Protein AF-A0A380DUR3-F1 (afdb_monomer_lite)

InterPro domains:
  IPR000851 Small ribosomal subunit protein uS5 [PTHR48277] (6-85)
  IPR013810 Small ribosomal subunit protein uS5, N-terminal [PF00333] (11-75)
  IPR013810 Small ribosomal subunit protein uS5, N-terminal [PS50881] (11-74)
  IPR018192 Small ribosomal subunit protein uS5, N-terminal, conserved site [PS00585] (28-60)

Foldseek 3Di:
DDDDDPPQPQKDKDWDDKDWDWDDDPVGTQIKIKTWIKIDNVQQKIFIFIAIGRDDVRRSVRGVVRRVVGIDRHDDDPDDDPPDDPPPPPPPPCVPDPDPPPPPDDDDDDDDDDD

pLDDT: mean 70.64, std 23.36, range [29.45, 95.94]

Secondary structure (DSSP, 8-state):
----SSTTSS-EEEEEEEEEEEEEETTEEEEEEEEEEEEE-SSSEEEEEEEEESSHHHHHHHHHHHHHHSEEE----TTT--SS----TT----------------S--------

Sequence (115 aa):
MARREEETKEFEERVVTINRVAKVVKGGRRFRFTALVVVGDKNGRVGFGTGKAQEVPEAIKKAVEAAKKDLVVVPRVEGTTPTHNYWPLRFRKRIYETGCTWYRSYRWWSCSCRT

Structure (mmCIF, N/CA/C/O backbone):
data_AF-A0A380DUR3-F1
#
_entry.id   AF-A0A380DUR3-F1
#
loop_
_atom_site.group_PDB
_atom_site.id
_atom_site.type_symbol
_atom_site.label_atom_id
_atom_site.label_alt_id
_atom_site.label_comp_id
_atom_site.label_asym_id
_atom_site.label_entity_id
_atom_site.label_seq_id
_atom_site.pdbx_PDB_ins_code
_atom_site.Cartn_x
_atom_site.Cartn_y
_atom_site.Cartn_z
_atom_site.occupancy
_atom_site.B_iso_or_equiv
_atom_site.auth_seq_id
_atom_site.auth_comp_id
_atom_site.auth_asym_id
_atom_site.auth_atom_id
_atom_site.pdbx_PDB_model_num
ATOM 1 N N . MET A 1 1 ? 11.759 -29.266 -0.149 1.00 41.50 1 MET A N 1
ATOM 2 C CA . MET A 1 1 ? 10.499 -28.616 -0.576 1.00 41.50 1 MET A CA 1
ATOM 3 C C . MET A 1 1 ? 10.595 -27.139 -0.223 1.00 41.50 1 MET A C 1
ATOM 5 O O . MET A 1 1 ? 10.990 -26.868 0.894 1.00 41.50 1 MET A O 1
ATOM 9 N N . ALA A 1 2 ? 10.299 -26.133 -1.032 1.00 50.06 2 ALA A N 1
ATOM 10 C CA . ALA A 1 2 ? 10.289 -25.962 -2.477 1.00 50.06 2 ALA A CA 1
ATOM 11 C C . ALA A 1 2 ? 10.550 -24.452 -2.694 1.00 50.06 2 ALA A C 1
ATOM 13 O O . ALA A 1 2 ? 9.821 -23.619 -2.168 1.00 50.06 2 ALA A 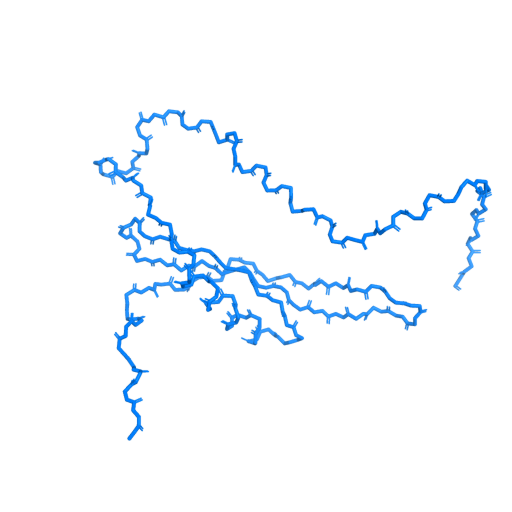O 1
ATOM 14 N N . ARG A 1 3 ? 11.649 -24.151 -3.390 1.00 58.12 3 ARG A N 1
ATOM 15 C CA . ARG A 1 3 ? 12.048 -22.907 -4.075 1.00 58.12 3 ARG A CA 1
ATOM 16 C C . ARG A 1 3 ? 11.030 -21.749 -4.071 1.00 58.12 3 ARG A C 1
ATOM 18 O O . ARG A 1 3 ? 10.046 -21.813 -4.802 1.00 58.12 3 ARG A O 1
ATOM 25 N N . ARG A 1 4 ? 11.331 -20.639 -3.379 1.00 61.31 4 ARG A N 1
ATOM 26 C CA . ARG A 1 4 ? 10.718 -19.328 -3.673 1.00 61.31 4 ARG A CA 1
ATOM 27 C C . ARG A 1 4 ? 11.560 -18.147 -3.175 1.00 61.31 4 ARG A C 1
ATOM 29 O O . ARG A 1 4 ? 11.145 -17.471 -2.247 1.00 61.31 4 ARG A O 1
ATOM 36 N N . GLU A 1 5 ? 12.720 -17.882 -3.776 1.00 56.34 5 GLU A N 1
ATOM 37 C CA . GLU A 1 5 ? 13.546 -16.737 -3.335 1.00 56.34 5 GLU A CA 1
ATOM 38 C C . GLU A 1 5 ? 14.123 -15.820 -4.430 1.00 56.34 5 GLU A C 1
ATOM 40 O O . GLU A 1 5 ? 14.819 -14.878 -4.074 1.00 56.34 5 GLU A O 1
ATOM 45 N N . GLU A 1 6 ? 13.817 -15.962 -5.730 1.00 54.97 6 GLU A N 1
ATOM 46 C CA . GLU A 1 6 ? 14.576 -15.178 -6.740 1.00 54.97 6 GLU A CA 1
ATOM 47 C C . GLU A 1 6 ? 13.825 -14.280 -7.738 1.00 54.97 6 GLU A C 1
ATOM 49 O O . GLU A 1 6 ? 14.489 -13.560 -8.471 1.00 54.97 6 GLU A O 1
ATOM 54 N N . GLU A 1 7 ? 12.494 -14.177 -7.752 1.00 55.44 7 GLU A N 1
ATOM 55 C CA . GLU A 1 7 ? 11.832 -13.325 -8.772 1.00 55.44 7 GLU A CA 1
ATOM 56 C C . GLU A 1 7 ? 11.665 -11.839 -8.379 1.00 55.44 7 GLU A C 1
ATOM 58 O O . GLU A 1 7 ? 11.162 -11.046 -9.168 1.00 55.44 7 GLU A O 1
ATOM 63 N N . THR A 1 8 ? 12.077 -11.419 -7.175 1.00 54.41 8 THR A N 1
ATOM 64 C CA . THR A 1 8 ? 11.799 -10.064 -6.639 1.00 54.41 8 THR A CA 1
ATOM 65 C C . THR A 1 8 ? 13.004 -9.119 -6.569 1.00 54.41 8 THR A C 1
ATOM 67 O O . THR A 1 8 ? 12.909 -8.096 -5.898 1.00 54.41 8 THR A O 1
ATOM 70 N N . LYS A 1 9 ? 14.147 -9.434 -7.192 1.00 57.06 9 LYS A N 1
ATOM 71 C CA . LYS A 1 9 ? 15.388 -8.649 -7.006 1.00 57.06 9 LYS A CA 1
ATOM 72 C C . LYS A 1 9 ? 15.448 -7.313 -7.765 1.00 57.06 9 LYS A C 1
ATOM 74 O O . LYS A 1 9 ? 16.301 -6.502 -7.423 1.00 57.06 9 LYS A O 1
ATOM 79 N N . GLU A 1 10 ? 14.563 -7.045 -8.726 1.00 69.25 10 GLU A N 1
ATOM 80 C CA . GLU A 1 10 ? 14.628 -5.798 -9.521 1.00 69.25 10 GLU A CA 1
ATOM 81 C C . GLU A 1 10 ? 13.590 -4.731 -9.144 1.00 69.25 10 GLU A C 1
ATOM 83 O O . GLU A 1 10 ? 13.801 -3.549 -9.422 1.00 69.25 10 GLU A O 1
ATOM 88 N N . PHE A 1 11 ? 12.526 -5.107 -8.430 1.00 77.00 11 PHE A N 1
ATOM 89 C CA . PHE A 1 11 ? 11.450 -4.176 -8.108 1.00 77.00 11 PHE A CA 1
ATOM 90 C C . PHE A 1 11 ? 11.770 -3.344 -6.860 1.00 77.00 11 PHE A C 1
ATOM 92 O O . PHE A 1 11 ? 11.779 -3.858 -5.740 1.00 77.00 11 PHE A O 1
ATOM 99 N N . GLU A 1 12 ? 11.948 -2.031 -7.024 1.00 85.31 12 GLU A N 1
ATOM 100 C CA . GLU A 1 12 ? 12.031 -1.111 -5.888 1.00 85.31 12 GLU A CA 1
ATOM 101 C C . GLU A 1 12 ? 10.641 -0.883 -5.284 1.00 85.31 12 GLU A C 1
ATOM 103 O O . GLU A 1 12 ? 9.730 -0.380 -5.945 1.00 85.31 12 GLU A O 1
ATOM 108 N N . GLU A 1 13 ? 10.486 -1.209 -4.001 1.00 88.50 13 GLU A N 1
ATOM 109 C CA . GLU A 1 13 ? 9.269 -0.952 -3.233 1.00 88.50 13 GLU A CA 1
ATOM 110 C C . GLU A 1 13 ? 9.399 0.394 -2.497 1.00 88.50 13 GLU A C 1
ATOM 112 O O . GLU A 1 13 ? 10.330 0.628 -1.723 1.00 88.50 13 GLU A O 1
ATOM 117 N N . ARG A 1 14 ? 8.459 1.314 -2.729 1.00 89.75 14 ARG A N 1
ATOM 118 C CA . ARG A 1 14 ? 8.409 2.632 -2.083 1.00 89.75 14 ARG A CA 1
ATOM 119 C C . ARG A 1 14 ? 7.071 2.835 -1.391 1.00 89.75 14 ARG A C 1
ATOM 121 O O . ARG A 1 14 ? 6.009 2.762 -2.009 1.00 89.75 14 ARG A O 1
ATOM 128 N N . VAL A 1 15 ? 7.123 3.139 -0.096 1.00 90.12 15 VAL A N 1
ATO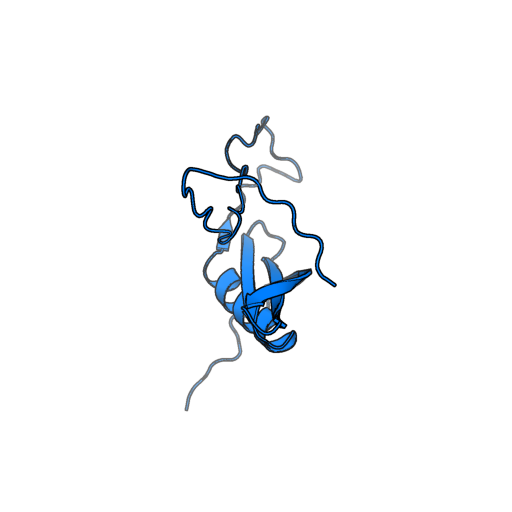M 129 C CA . VAL A 1 15 ? 5.944 3.538 0.679 1.00 90.12 15 VAL A CA 1
ATOM 130 C C . VAL A 1 15 ? 5.695 5.021 0.436 1.00 90.12 15 VAL A C 1
ATOM 132 O O . VAL A 1 15 ? 6.550 5.848 0.734 1.00 90.12 15 VAL A O 1
ATOM 135 N N . VAL A 1 16 ? 4.532 5.356 -0.117 1.00 91.44 16 VAL A N 1
ATOM 136 C CA . VAL A 1 16 ? 4.189 6.747 -0.446 1.00 91.44 16 VAL A CA 1
ATOM 137 C C . VAL A 1 16 ? 3.498 7.408 0.736 1.00 91.44 16 VAL A C 1
ATOM 139 O O . VAL A 1 16 ? 3.895 8.479 1.179 1.00 91.44 16 VAL A O 1
ATOM 142 N N . THR A 1 17 ? 2.451 6.766 1.258 1.00 89.19 17 THR A N 1
ATOM 143 C CA . THR A 1 17 ? 1.690 7.291 2.395 1.00 89.19 17 THR A CA 1
ATOM 144 C C . THR A 1 17 ? 1.201 6.179 3.305 1.00 89.19 17 THR A C 1
ATOM 146 O O . THR A 1 17 ? 0.826 5.088 2.863 1.00 89.19 17 THR A O 1
ATOM 149 N N . ILE A 1 18 ? 1.168 6.497 4.597 1.00 93.06 18 ILE A N 1
ATOM 150 C CA . ILE A 1 18 ? 0.536 5.688 5.632 1.00 93.06 18 ILE A CA 1
ATOM 151 C C . ILE A 1 18 ? -0.501 6.575 6.306 1.00 93.06 18 ILE A C 1
ATOM 153 O O . ILE A 1 18 ? -0.163 7.589 6.909 1.00 93.06 18 ILE A O 1
ATOM 157 N N . ASN A 1 19 ? -1.766 6.179 6.225 1.00 92.69 19 ASN A N 1
ATOM 158 C CA . ASN A 1 19 ? -2.857 6.891 6.880 1.00 92.69 19 ASN A CA 1
ATOM 159 C C . ASN A 1 19 ? -3.454 6.026 7.988 1.00 92.69 19 ASN A C 1
ATOM 161 O O . ASN A 1 19 ? -3.685 4.827 7.808 1.00 92.69 19 ASN A O 1
ATOM 165 N N . ARG A 1 20 ? -3.769 6.643 9.130 1.00 93.31 20 ARG A N 1
ATOM 166 C CA . ARG A 1 20 ? -4.592 6.013 10.167 1.00 93.31 20 ARG A CA 1
ATOM 167 C C . ARG A 1 20 ? -6.060 6.290 9.862 1.00 93.31 20 ARG A C 1
ATOM 169 O O . ARG A 1 20 ? -6.534 7.409 10.030 1.00 93.31 20 ARG A O 1
ATOM 176 N N . VAL A 1 21 ? -6.797 5.264 9.457 1.00 92.69 21 VAL A N 1
ATOM 177 C CA . VAL A 1 21 ? -8.240 5.351 9.199 1.00 92.69 21 VAL A CA 1
ATOM 178 C C . VAL A 1 21 ? -9.029 4.798 10.380 1.00 92.69 21 VAL A C 1
ATOM 180 O O . VAL A 1 21 ? -8.586 3.879 11.069 1.00 92.69 21 VAL A O 1
ATOM 183 N N . ALA A 1 22 ? -10.222 5.336 10.625 1.00 92.94 22 ALA A N 1
ATOM 184 C CA . ALA A 1 22 ? -11.060 4.924 11.747 1.00 92.94 22 ALA A CA 1
ATOM 185 C C . ALA A 1 22 ? -12.480 4.581 11.289 1.00 92.94 22 ALA A C 1
ATOM 187 O O . ALA A 1 22 ? -13.096 5.361 10.568 1.00 92.94 22 ALA A O 1
ATOM 188 N N . LYS A 1 23 ? -13.016 3.446 11.752 1.00 90.56 23 LYS A N 1
ATOM 189 C CA . LYS A 1 23 ? -14.450 3.135 11.668 1.00 90.56 23 LYS A CA 1
ATOM 190 C C . LYS A 1 23 ? -15.113 3.536 12.983 1.00 90.56 23 LYS A C 1
ATOM 192 O O . LYS A 1 23 ? -14.694 3.063 14.041 1.00 90.56 23 LYS A O 1
ATOM 197 N N . VAL A 1 24 ? -16.130 4.392 12.913 1.00 92.88 24 VAL A N 1
ATOM 198 C CA . VAL A 1 24 ? -16.923 4.794 14.083 1.00 92.88 24 VAL A CA 1
ATOM 199 C C . VAL A 1 24 ? -17.961 3.710 14.374 1.00 92.88 24 VAL A C 1
ATOM 201 O O . VAL A 1 24 ? -18.632 3.220 13.467 1.00 92.88 24 VAL A O 1
ATOM 204 N N . VAL A 1 25 ? -18.062 3.304 15.635 1.00 94.00 25 VAL A N 1
ATOM 205 C CA . VAL A 1 25 ? -19.095 2.405 16.162 1.00 94.00 25 VAL A CA 1
ATOM 206 C C . VAL A 1 25 ? -19.758 3.072 17.366 1.00 94.00 25 VAL A C 1
ATOM 208 O O . VAL A 1 25 ? -19.245 4.059 17.887 1.00 94.00 25 VAL A O 1
ATOM 211 N N . LYS A 1 26 ? -20.892 2.540 17.832 1.00 90.94 26 LYS A N 1
ATOM 212 C CA . LYS A 1 26 ? -21.668 3.145 18.929 1.00 90.94 26 LYS A CA 1
ATOM 213 C C . LYS A 1 26 ? -20.882 3.316 20.242 1.00 90.94 26 LYS A C 1
ATOM 215 O O . LYS A 1 26 ? -21.225 4.193 21.015 1.00 90.94 26 LYS A O 1
ATOM 220 N N . GLY A 1 27 ? -19.821 2.530 20.457 1.00 91.75 27 GLY A N 1
ATOM 221 C CA . GLY A 1 27 ? -18.962 2.584 21.651 1.00 91.75 27 GLY A CA 1
ATOM 222 C C . GLY A 1 27 ? -17.541 3.117 21.430 1.00 91.75 27 GLY A C 1
ATOM 223 O O . GLY A 1 27 ? -16.698 2.934 22.298 1.00 91.75 27 GLY A O 1
ATOM 224 N N . 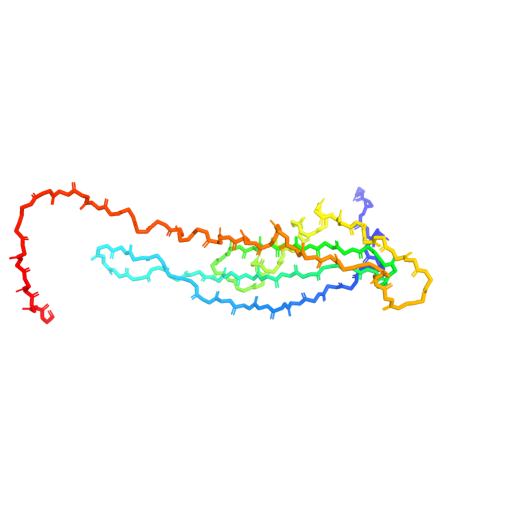GLY A 1 28 ? -17.221 3.712 20.273 1.00 90.69 28 GLY A N 1
ATOM 225 C CA . GLY A 1 28 ? -15.892 4.293 20.041 1.00 90.69 28 GLY A CA 1
ATOM 226 C C . GLY A 1 28 ? -15.398 4.217 18.599 1.00 90.69 28 GLY A C 1
ATOM 227 O O . GLY A 1 28 ? -16.159 3.999 17.654 1.00 90.69 28 GLY A O 1
ATOM 228 N N . ARG A 1 29 ? -14.088 4.406 18.409 1.00 90.69 29 ARG A N 1
ATOM 229 C CA . ARG A 1 29 ? -13.438 4.371 17.090 1.00 90.69 29 ARG A CA 1
ATOM 230 C C . ARG A 1 29 ? -12.504 3.171 17.004 1.00 90.69 29 ARG A C 1
ATOM 232 O O . ARG A 1 29 ? -11.573 3.049 17.790 1.00 90.69 29 ARG A O 1
ATOM 239 N N . ARG A 1 30 ? -12.724 2.298 16.018 1.00 91.50 30 ARG A N 1
ATOM 240 C CA . ARG A 1 30 ? -11.776 1.228 15.674 1.00 91.50 30 ARG A CA 1
ATOM 241 C C . ARG A 1 30 ? -10.785 1.749 14.643 1.00 91.50 30 ARG A C 1
ATOM 243 O O . ARG A 1 30 ? -11.186 2.070 13.521 1.00 91.50 30 ARG A O 1
ATOM 250 N N . PHE A 1 31 ? -9.513 1.819 15.016 1.00 91.88 31 PHE A N 1
ATOM 251 C CA . PHE A 1 31 ? -8.436 2.273 14.140 1.00 91.88 31 PHE A CA 1
ATOM 252 C C . PHE A 1 31 ? -7.871 1.132 13.299 1.00 91.88 31 PHE A C 1
ATOM 254 O O . PHE A 1 31 ? -7.838 -0.022 13.723 1.00 91.88 31 PHE A O 1
ATOM 261 N N . ARG A 1 32 ? -7.449 1.471 12.083 1.00 94.19 32 ARG A N 1
ATOM 262 C CA . ARG A 1 32 ? -6.688 0.622 11.167 1.00 94.19 32 ARG A CA 1
ATOM 263 C C . ARG A 1 32 ? -5.704 1.495 10.401 1.00 94.19 32 ARG A C 1
ATOM 265 O O . ARG A 1 32 ? -5.949 2.687 10.222 1.00 94.19 32 ARG A O 1
ATOM 272 N N . PHE A 1 33 ? -4.637 0.897 9.903 1.00 95.50 33 PHE A N 1
ATOM 273 C CA . PHE A 1 33 ? -3.688 1.574 9.032 1.00 95.50 33 PHE A CA 1
ATOM 274 C C . PHE A 1 33 ? -3.964 1.211 7.584 1.00 95.50 33 PHE A C 1
ATOM 276 O O . PHE A 1 33 ? -4.267 0.059 7.267 1.00 95.50 33 PHE A O 1
ATOM 283 N N . THR A 1 34 ? -3.886 2.210 6.714 1.00 94.44 34 THR A N 1
ATOM 284 C CA . THR A 1 34 ? -3.863 2.032 5.266 1.00 94.44 34 THR A CA 1
ATOM 285 C C . THR A 1 34 ? -2.501 2.448 4.749 1.00 94.44 34 THR A C 1
ATOM 287 O O . THR A 1 34 ? -2.068 3.563 5.040 1.00 94.44 34 THR A O 1
ATOM 290 N N . ALA A 1 35 ? -1.861 1.582 3.976 1.00 95.38 35 ALA A N 1
ATOM 291 C CA . ALA A 1 35 ? -0.605 1.865 3.303 1.00 95.38 35 ALA A CA 1
ATOM 292 C C . ALA A 1 35 ? -0.843 1.937 1.793 1.00 95.38 35 ALA A C 1
ATOM 294 O O . ALA A 1 35 ? -1.533 1.079 1.234 1.00 95.38 35 ALA A O 1
ATOM 295 N N . LEU A 1 36 ? -0.271 2.957 1.155 1.00 93.75 36 LEU A N 1
ATOM 296 C CA . LEU A 1 36 ? -0.136 3.039 -0.294 1.00 93.75 36 LEU A CA 1
ATOM 297 C C . LEU A 1 36 ? 1.327 2.796 -0.649 1.00 93.75 36 LEU A C 1
ATOM 299 O O . LEU A 1 36 ? 2.213 3.532 -0.202 1.00 93.75 36 LEU A O 1
ATOM 303 N N . VAL A 1 37 ? 1.558 1.753 -1.438 1.00 92.75 37 VAL A N 1
ATOM 304 C CA . VAL A 1 37 ? 2.889 1.304 -1.844 1.00 92.75 37 VAL A CA 1
ATOM 305 C C . VAL A 1 37 ? 2.959 1.294 -3.362 1.00 92.75 37 VAL A C 1
ATOM 307 O O . VAL A 1 37 ? 1.999 0.920 -4.036 1.00 92.75 37 VAL A O 1
ATOM 310 N N . VAL A 1 38 ? 4.093 1.730 -3.890 1.00 91.88 38 VAL A N 1
ATOM 311 C CA . VAL A 1 38 ? 4.421 1.690 -5.313 1.00 91.88 38 VAL A CA 1
ATOM 312 C C . VAL A 1 38 ? 5.610 0.760 -5.488 1.00 91.88 38 VAL A C 1
ATOM 314 O O . VAL A 1 38 ? 6.530 0.770 -4.676 1.00 91.88 38 VAL A O 1
ATOM 317 N N . VAL A 1 39 ? 5.569 -0.057 -6.529 1.00 90.75 39 VAL A N 1
ATOM 318 C CA . VAL A 1 39 ? 6.582 -1.056 -6.866 1.00 90.75 39 VAL A CA 1
ATOM 319 C C . VAL A 1 39 ? 7.026 -0.793 -8.301 1.00 90.75 39 VAL A C 1
ATOM 321 O O . VAL A 1 39 ? 6.171 -0.593 -9.159 1.00 90.75 39 VAL A O 1
ATOM 324 N N . GLY A 1 40 ? 8.324 -0.761 -8.602 1.00 88.81 40 GLY A N 1
ATOM 325 C CA . GLY A 1 40 ? 8.756 -0.593 -9.994 1.00 88.81 40 GLY A CA 1
ATOM 326 C C . GLY A 1 40 ? 10.256 -0.692 -10.240 1.00 88.81 40 GLY A C 1
ATOM 327 O O . GLY A 1 40 ? 11.060 -0.403 -9.361 1.00 88.81 40 GLY A O 1
ATOM 328 N N . ASP A 1 41 ? 10.611 -1.030 -11.481 1.00 83.62 41 ASP A N 1
ATOM 329 C CA . ASP A 1 41 ? 11.994 -1.305 -11.916 1.00 83.62 41 ASP A CA 1
ATOM 330 C C . ASP A 1 41 ? 12.689 -0.072 -12.515 1.00 83.62 41 ASP A C 1
ATOM 332 O O . ASP A 1 41 ? 13.710 -0.189 -13.185 1.00 83.62 41 ASP A O 1
ATOM 336 N N . LYS A 1 42 ? 12.080 1.123 -12.406 1.00 77.00 42 LYS A N 1
ATOM 337 C CA . LYS A 1 42 ? 12.480 2.385 -13.085 1.00 77.00 42 LYS A CA 1
ATOM 338 C C . LYS A 1 42 ? 12.540 2.327 -14.626 1.00 77.00 42 LYS A C 1
ATOM 340 O O . LYS A 1 42 ? 12.547 3.378 -15.273 1.00 77.00 42 LYS A O 1
ATOM 345 N N . ASN A 1 43 ? 12.433 1.139 -15.212 1.00 77.00 43 ASN A N 1
ATOM 346 C CA . ASN A 1 43 ? 12.463 0.821 -16.639 1.00 77.00 43 ASN A CA 1
ATOM 347 C C . ASN A 1 43 ? 11.068 0.871 -17.291 1.00 77.00 43 ASN A C 1
ATOM 349 O O . ASN A 1 43 ? 10.764 0.127 -18.217 1.00 77.00 43 ASN A O 1
ATOM 353 N N . GLY A 1 44 ? 10.183 1.736 -16.784 1.00 77.38 44 GLY A N 1
ATOM 354 C CA . GLY A 1 44 ? 8.828 1.920 -17.319 1.00 77.38 44 GLY A CA 1
ATOM 355 C C . GLY A 1 44 ? 7.787 0.912 -16.822 1.00 77.38 44 GLY A C 1
ATOM 356 O O . GLY A 1 44 ? 6.617 1.063 -17.148 1.00 77.38 44 GLY A O 1
ATOM 357 N N . ARG A 1 45 ? 8.157 -0.069 -15.992 1.00 84.31 45 ARG A N 1
ATOM 358 C CA . ARG A 1 45 ? 7.204 -0.943 -15.288 1.00 84.31 45 ARG A CA 1
ATOM 359 C C . ARG A 1 45 ? 6.960 -0.409 -13.883 1.00 84.31 45 ARG A C 1
ATOM 361 O O . ARG A 1 45 ? 7.904 -0.282 -13.103 1.00 84.31 45 ARG A O 1
ATOM 368 N N . VAL A 1 46 ? 5.711 -0.067 -13.577 1.00 88.12 46 VAL A N 1
ATOM 369 C CA . VAL A 1 46 ? 5.292 0.441 -12.264 1.00 88.12 46 VAL A CA 1
ATOM 370 C C . VAL A 1 46 ? 3.957 -0.171 -11.863 1.00 88.12 46 VAL A C 1
ATOM 372 O O . VAL A 1 46 ? 3.015 -0.183 -12.641 1.00 88.12 46 VAL A O 1
ATOM 375 N N . GLY A 1 47 ? 3.850 -0.656 -10.637 1.00 90.25 47 GLY A N 1
ATOM 376 C CA . GLY A 1 47 ? 2.605 -1.087 -10.019 1.00 90.25 47 GLY A CA 1
ATOM 377 C C . GLY A 1 47 ? 2.324 -0.279 -8.764 1.00 90.25 47 GLY A C 1
ATOM 378 O O . GLY A 1 47 ? 3.238 0.205 -8.097 1.00 90.25 47 GLY A O 1
ATOM 379 N N . PHE A 1 48 ? 1.051 -0.114 -8.427 1.00 91.19 48 PHE A N 1
ATOM 380 C CA . PHE A 1 48 ? 0.646 0.496 -7.165 1.00 91.19 48 PHE A CA 1
ATOM 381 C C . PHE A 1 48 ? -0.317 -0.433 -6.439 1.00 91.19 48 PHE A C 1
ATOM 383 O O . PHE A 1 48 ? -1.140 -1.104 -7.051 1.00 91.19 48 PHE A O 1
ATOM 390 N N . GLY A 1 49 ? -0.236 -0.445 -5.116 1.00 92.69 49 GLY A N 1
ATOM 391 C CA . GLY A 1 49 ? -1.051 -1.300 -4.271 1.00 92.69 49 GLY A CA 1
ATOM 392 C C . GLY A 1 49 ? -1.490 -0.572 -3.015 1.00 92.69 49 GLY A C 1
ATOM 393 O O . GLY A 1 49 ? -0.788 0.283 -2.470 1.00 92.69 49 GLY A O 1
ATOM 394 N N . THR A 1 50 ? -2.685 -0.917 -2.548 1.00 92.25 50 THR A N 1
ATOM 395 C CA . THR A 1 50 ? -3.231 -0.412 -1.287 1.00 92.25 50 THR A CA 1
ATOM 396 C C . THR A 1 50 ? -3.484 -1.566 -0.338 1.00 92.25 50 THR A C 1
ATOM 398 O O . THR A 1 50 ? -4.112 -2.551 -0.722 1.00 92.25 50 THR A O 1
ATOM 401 N N . GLY A 1 51 ? -3.059 -1.429 0.913 1.00 94.81 51 GLY A N 1
ATOM 402 C CA . GLY A 1 51 ? -3.262 -2.434 1.953 1.00 94.81 51 GLY A CA 1
ATOM 403 C C . GLY A 1 51 ? -3.889 -1.824 3.197 1.00 94.81 51 GLY A C 1
ATOM 404 O O . GLY A 1 51 ? -3.575 -0.692 3.558 1.00 94.81 51 GLY A O 1
ATOM 405 N N . LYS A 1 52 ? -4.784 -2.566 3.862 1.00 94.31 52 LYS A N 1
ATOM 406 C CA . LYS A 1 52 ? -5.407 -2.161 5.131 1.00 94.31 52 LYS A CA 1
ATOM 407 C C . LYS A 1 52 ? -5.269 -3.261 6.175 1.00 94.31 52 LYS A C 1
ATOM 409 O O . LYS A 1 52 ? -5.741 -4.378 5.962 1.00 94.31 52 LYS A O 1
ATOM 414 N N . ALA A 1 53 ? -4.687 -2.936 7.323 1.00 95.94 53 ALA A N 1
ATOM 415 C CA . ALA A 1 53 ? -4.521 -3.874 8.431 1.00 95.94 53 ALA A CA 1
ATOM 416 C C . ALA A 1 53 ? -4.626 -3.171 9.792 1.00 95.94 53 ALA A C 1
ATOM 418 O O . ALA A 1 53 ? -4.844 -1.958 9.864 1.00 95.94 53 ALA A O 1
ATOM 419 N N . GLN A 1 54 ? -4.570 -3.954 10.868 1.00 93.00 54 GLN A N 1
ATOM 420 C CA . GLN A 1 54 ? -4.571 -3.429 12.234 1.00 93.00 54 GLN A CA 1
ATOM 421 C C . GLN A 1 54 ? -3.181 -2.923 12.629 1.00 93.00 54 GLN A C 1
ATOM 423 O O . GLN A 1 54 ? -3.081 -1.914 13.322 1.00 93.00 54 GLN A O 1
ATOM 428 N N . GLU A 1 55 ? -2.140 -3.552 12.089 1.00 93.31 55 GLU A N 1
ATOM 429 C CA . GLU A 1 55 ? -0.747 -3.156 12.252 1.00 93.31 55 GLU A CA 1
ATOM 430 C C . GLU A 1 55 ? -0.163 -2.582 10.957 1.00 93.31 55 GLU A C 1
ATOM 432 O O . GLU A 1 55 ? -0.610 -2.883 9.847 1.00 93.31 55 GLU A O 1
ATOM 437 N N . VAL A 1 56 ? 0.866 -1.749 11.098 1.00 91.94 56 VAL A N 1
ATOM 438 C CA . VAL A 1 56 ? 1.577 -1.129 9.972 1.00 91.94 56 VAL A CA 1
ATOM 439 C C . VAL A 1 56 ? 2.327 -2.153 9.101 1.00 91.94 56 VAL A C 1
ATOM 441 O O . VAL A 1 56 ? 2.113 -2.130 7.886 1.00 91.94 56 VAL A O 1
ATOM 444 N N . PRO A 1 57 ? 3.153 -3.075 9.644 1.00 93.75 57 PRO A N 1
ATOM 445 C CA . PRO A 1 57 ? 3.907 -4.013 8.806 1.00 93.75 57 PRO A CA 1
ATOM 446 C C . PRO A 1 57 ? 3.000 -4.961 8.012 1.00 93.75 57 PRO A C 1
ATOM 448 O O . PRO A 1 57 ? 3.276 -5.255 6.850 1.00 93.75 57 PRO A O 1
ATOM 451 N N . GLU A 1 58 ? 1.875 -5.393 8.586 1.00 94.94 58 GLU A N 1
ATOM 452 C CA . GLU A 1 58 ? 0.891 -6.208 7.866 1.00 94.94 58 GLU A CA 1
ATOM 453 C C . GLU A 1 58 ? 0.215 -5.452 6.716 1.00 94.94 58 GLU A C 1
ATOM 455 O O . GLU A 1 58 ? -0.077 -6.037 5.671 1.00 94.94 58 GLU A O 1
ATOM 460 N N . ALA A 1 59 ? -0.054 -4.153 6.895 1.00 94.88 59 ALA A N 1
ATOM 461 C CA . ALA A 1 59 ? -0.657 -3.330 5.852 1.00 94.88 59 ALA A CA 1
ATOM 462 C C . ALA A 1 59 ? 0.287 -3.180 4.652 1.00 94.88 59 ALA A C 1
ATOM 464 O O . ALA A 1 59 ? -0.173 -3.247 3.512 1.00 94.88 59 ALA A O 1
ATOM 465 N N . ILE A 1 60 ? 1.590 -3.028 4.906 1.00 93.69 60 ILE A N 1
ATOM 466 C CA . ILE A 1 60 ? 2.615 -2.909 3.863 1.00 93.69 60 ILE A CA 1
ATOM 467 C C . ILE A 1 60 ? 2.738 -4.221 3.083 1.00 93.69 60 ILE A C 1
ATOM 469 O O . ILE A 1 60 ? 2.655 -4.190 1.861 1.00 93.69 60 ILE A O 1
ATOM 473 N N . LYS A 1 61 ? 2.822 -5.378 3.758 1.00 93.50 61 LYS A N 1
ATOM 474 C CA . LYS A 1 61 ? 2.885 -6.694 3.087 1.00 93.50 61 LYS A CA 1
ATOM 475 C C . LYS A 1 61 ? 1.710 -6.910 2.128 1.00 93.50 61 LYS A C 1
ATOM 477 O O . LYS A 1 61 ? 1.908 -7.234 0.961 1.00 93.50 61 LYS A O 1
ATOM 482 N N . LYS A 1 62 ? 0.486 -6.620 2.588 1.00 93.75 62 LYS A N 1
ATOM 483 C CA . LYS A 1 62 ? -0.730 -6.698 1.758 1.00 93.75 62 LYS A CA 1
ATOM 484 C C . LYS A 1 62 ? -0.694 -5.730 0.574 1.00 93.75 62 LYS A C 1
ATOM 486 O O . LYS A 1 62 ? -1.155 -6.074 -0.510 1.00 93.75 62 LYS A O 1
ATOM 491 N N . ALA A 1 63 ? -0.165 -4.524 0.777 1.00 93.12 63 ALA A N 1
ATOM 492 C CA . ALA A 1 63 ? -0.026 -3.538 -0.289 1.00 93.12 63 ALA A CA 1
ATOM 493 C C . ALA A 1 63 ? 1.000 -3.979 -1.348 1.00 93.12 63 ALA A C 1
ATOM 495 O O . ALA A 1 63 ? 0.737 -3.818 -2.535 1.00 93.12 63 ALA A O 1
ATOM 496 N N . VAL A 1 64 ? 2.120 -4.579 -0.935 1.00 92.50 64 VAL A N 1
ATOM 497 C CA . VAL A 1 64 ? 3.164 -5.111 -1.827 1.00 92.50 64 VAL A CA 1
ATOM 498 C C . VAL A 1 64 ? 2.638 -6.275 -2.664 1.00 92.50 64 VAL A C 1
ATOM 500 O O . VAL A 1 64 ? 2.828 -6.301 -3.878 1.00 92.50 64 VAL A O 1
ATOM 503 N N . GLU A 1 65 ? 1.924 -7.218 -2.047 1.00 91.81 65 GLU A N 1
ATOM 504 C CA . GLU A 1 65 ? 1.304 -8.339 -2.765 1.00 91.81 65 GLU A CA 1
ATOM 505 C C . GLU A 1 65 ? 0.260 -7.878 -3.788 1.00 91.81 65 GLU A C 1
ATOM 507 O O . GLU A 1 65 ? 0.136 -8.483 -4.852 1.00 91.81 65 GLU A O 1
ATOM 512 N N . ALA A 1 66 ? -0.489 -6.814 -3.481 1.00 90.44 66 ALA A N 1
ATOM 513 C CA . ALA A 1 66 ? -1.420 -6.202 -4.424 1.00 90.44 66 ALA A CA 1
ATOM 514 C C . ALA A 1 66 ? -0.678 -5.491 -5.569 1.00 90.44 66 ALA A C 1
ATOM 516 O O . ALA A 1 66 ? -0.986 -5.721 -6.734 1.00 90.44 66 ALA A O 1
ATOM 517 N N . ALA A 1 67 ? 0.352 -4.701 -5.255 1.00 90.25 67 ALA A N 1
ATOM 518 C CA . ALA A 1 67 ? 1.128 -3.956 -6.246 1.00 90.25 67 ALA A CA 1
ATOM 519 C C . ALA A 1 67 ? 1.854 -4.866 -7.251 1.00 90.25 67 ALA A C 1
ATOM 521 O O . ALA A 1 67 ? 1.962 -4.517 -8.422 1.00 90.25 67 ALA A O 1
ATOM 522 N N . LYS A 1 68 ? 2.316 -6.045 -6.810 1.00 87.69 68 LYS A N 1
ATOM 523 C CA . LYS A 1 68 ? 2.950 -7.051 -7.682 1.00 87.69 68 LYS A CA 1
ATOM 524 C C . LYS A 1 68 ? 1.978 -7.669 -8.692 1.00 87.69 68 LYS A C 1
ATOM 526 O O . LYS A 1 68 ? 2.415 -8.121 -9.743 1.00 87.69 68 LYS A O 1
ATOM 531 N N . LYS A 1 69 ? 0.676 -7.697 -8.385 1.00 87.81 69 LYS A N 1
ATOM 532 C CA . LYS A 1 69 ? -0.366 -8.182 -9.308 1.00 87.81 69 LYS A CA 1
ATOM 533 C C . LYS A 1 69 ? -0.760 -7.110 -10.324 1.00 87.81 69 LYS A C 1
ATOM 535 O O . LYS A 1 69 ? -1.003 -7.434 -11.481 1.00 87.81 69 LYS A O 1
ATOM 540 N N . ASP A 1 70 ? -0.769 -5.849 -9.898 1.00 85.62 70 ASP A N 1
ATOM 541 C CA . ASP A 1 70 ? -1.215 -4.703 -10.694 1.00 85.62 70 ASP A CA 1
ATOM 542 C C . ASP A 1 70 ? -0.029 -3.930 -11.305 1.00 85.62 70 ASP A C 1
ATOM 544 O O . ASP A 1 70 ? 0.182 -2.750 -11.012 1.00 85.62 70 ASP A O 1
ATOM 548 N N . LEU A 1 71 ? 0.763 -4.587 -12.158 1.00 82.56 71 LEU A N 1
ATOM 549 C CA . LEU A 1 71 ? 1.866 -3.943 -12.881 1.00 82.56 71 LEU A CA 1
ATOM 550 C C . LEU A 1 71 ? 1.363 -3.236 -14.148 1.00 82.56 71 LEU A C 1
ATOM 552 O O . LEU A 1 71 ? 0.748 -3.838 -15.026 1.00 82.56 71 LEU A O 1
ATOM 556 N N . VAL A 1 72 ? 1.675 -1.949 -14.261 1.00 84.06 72 VAL A N 1
ATOM 557 C CA . VAL A 1 72 ? 1.385 -1.099 -15.417 1.00 84.06 72 VAL A CA 1
ATOM 558 C C . VAL A 1 72 ? 2.677 -0.833 -16.183 1.00 84.06 72 VAL A C 1
ATOM 560 O O . VAL A 1 72 ? 3.686 -0.406 -15.618 1.00 84.06 72 VAL A O 1
ATOM 563 N N . VAL A 1 73 ? 2.641 -1.057 -17.496 1.00 81.25 73 VAL A N 1
ATOM 564 C CA . VAL A 1 73 ? 3.717 -0.656 -18.408 1.00 81.25 73 VAL A CA 1
ATOM 565 C C . VAL A 1 73 ? 3.431 0.763 -18.884 1.00 81.25 73 VAL A C 1
ATOM 567 O O . VAL A 1 73 ? 2.430 1.018 -19.550 1.00 81.25 73 VAL A O 1
ATOM 570 N N . VAL A 1 74 ? 4.300 1.698 -18.518 1.00 78.62 74 VAL A N 1
ATOM 571 C CA . VAL A 1 74 ? 4.256 3.087 -18.967 1.00 78.62 74 VAL A CA 1
ATOM 572 C C . VAL A 1 74 ? 5.018 3.178 -20.289 1.00 78.62 74 VAL A C 1
ATOM 574 O O . VAL A 1 74 ? 6.236 2.976 -20.291 1.00 78.62 74 VAL A O 1
ATOM 577 N N . PRO A 1 75 ? 4.346 3.486 -21.414 1.00 72.50 75 PRO A N 1
ATOM 578 C CA . PRO A 1 75 ? 5.033 3.693 -22.678 1.00 72.50 75 PRO A CA 1
ATOM 579 C C . PRO A 1 75 ? 5.902 4.950 -22.571 1.00 72.50 75 PRO A C 1
ATOM 581 O O . PRO A 1 75 ? 5.406 6.050 -22.327 1.00 72.50 75 PRO A O 1
ATOM 584 N N . ARG A 1 76 ? 7.214 4.778 -22.731 1.00 67.12 76 ARG A N 1
ATOM 585 C CA . ARG A 1 76 ? 8.173 5.874 -22.879 1.00 67.12 76 ARG A CA 1
ATOM 586 C C . ARG A 1 76 ? 8.610 5.916 -24.337 1.00 67.12 76 ARG A C 1
ATOM 588 O O . ARG A 1 76 ? 9.057 4.901 -24.860 1.00 67.12 76 ARG A O 1
ATOM 595 N N . VAL A 1 77 ? 8.488 7.078 -24.968 1.00 60.34 77 VAL A N 1
ATOM 596 C CA . VAL A 1 77 ? 9.128 7.363 -26.255 1.00 60.34 77 VAL A CA 1
ATOM 597 C C . VAL A 1 77 ? 10.335 8.236 -25.935 1.00 60.34 77 VAL A C 1
ATOM 599 O O . VAL A 1 77 ? 10.174 9.272 -25.302 1.00 60.34 77 VAL A O 1
ATOM 602 N N . GLU A 1 78 ? 11.519 7.726 -26.271 1.00 57.84 78 GLU A N 1
ATOM 603 C CA . GLU A 1 78 ? 12.829 8.394 -26.274 1.00 57.84 78 GLU A CA 1
ATOM 604 C C . GLU A 1 78 ? 13.111 9.374 -25.115 1.00 57.84 78 GLU A C 1
ATOM 606 O O . GLU A 1 78 ? 12.806 10.564 -25.146 1.00 57.84 78 GLU A O 1
ATOM 611 N N . GLY A 1 79 ? 13.788 8.868 -24.082 1.00 59.75 79 GLY A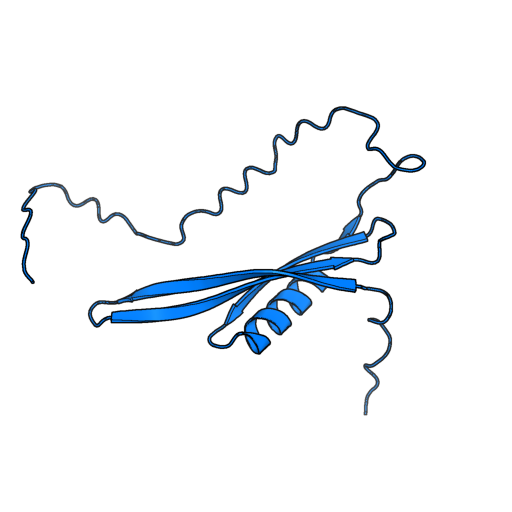 N 1
ATOM 612 C CA . GLY A 1 79 ? 14.525 9.708 -23.137 1.00 59.75 79 GLY A CA 1
ATOM 613 C C . GLY A 1 79 ? 13.779 10.050 -21.856 1.00 59.75 79 GLY A C 1
ATOM 614 O O . GLY A 1 79 ? 14.121 9.501 -20.813 1.00 59.75 79 GLY A O 1
ATOM 615 N N . THR A 1 80 ? 12.800 10.955 -21.866 1.00 58.22 80 THR A N 1
ATOM 616 C CA . THR A 1 80 ? 12.383 11.560 -20.578 1.00 58.22 80 THR A CA 1
ATOM 617 C C . THR A 1 80 ? 10.998 12.196 -20.545 1.00 58.22 80 THR A C 1
ATOM 619 O O . THR A 1 80 ? 10.585 12.656 -19.478 1.00 58.22 80 THR A O 1
ATOM 622 N N . THR A 1 81 ? 10.239 12.220 -21.646 1.00 54.66 81 THR A N 1
ATOM 623 C CA . THR A 1 81 ? 8.996 13.009 -21.690 1.00 54.66 81 THR A CA 1
ATOM 624 C C . THR A 1 81 ? 7.883 12.290 -22.453 1.00 54.66 81 THR A C 1
ATOM 626 O O . THR A 1 81 ? 8.103 11.864 -23.582 1.00 54.66 81 THR A O 1
ATOM 629 N N . PRO A 1 82 ? 6.665 12.154 -21.891 1.00 58.97 82 PRO A N 1
ATOM 630 C CA . PRO A 1 82 ? 5.501 11.822 -22.705 1.00 58.97 82 PRO A CA 1
ATOM 631 C C . PRO A 1 82 ? 5.270 12.962 -23.715 1.00 58.97 82 PRO A C 1
ATOM 633 O O . PRO A 1 82 ? 4.951 14.081 -23.328 1.00 58.97 82 PRO A O 1
ATOM 636 N N . THR A 1 83 ? 5.478 12.685 -25.004 1.00 54.28 83 THR A N 1
ATOM 637 C CA . THR A 1 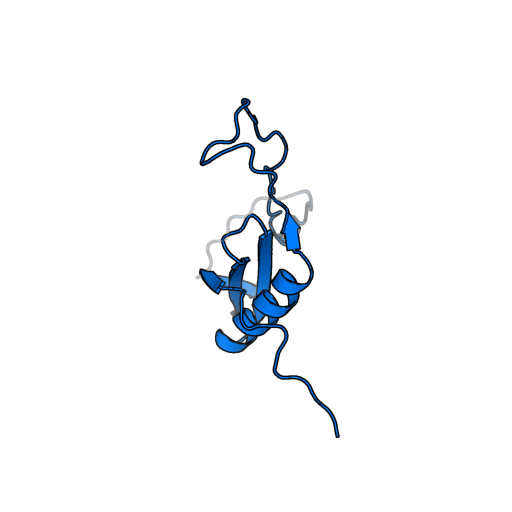83 ? 5.578 13.672 -26.100 1.00 54.28 83 THR A CA 1
ATOM 638 C C . THR A 1 83 ? 4.249 14.268 -26.577 1.00 54.28 83 THR A C 1
ATOM 640 O O . THR A 1 83 ? 4.248 15.117 -27.463 1.00 54.28 83 THR A O 1
ATOM 643 N N . HIS A 1 84 ? 3.109 13.894 -25.990 1.00 59.75 84 HIS A N 1
ATOM 644 C CA . HIS A 1 84 ? 1.826 14.537 -26.281 1.00 59.75 84 HIS A CA 1
ATOM 645 C C . HIS A 1 84 ? 1.065 14.847 -24.992 1.00 59.75 84 HIS A C 1
ATOM 647 O O . HIS A 1 84 ? 1.189 14.133 -23.993 1.00 59.75 84 HIS A O 1
ATOM 653 N N . ASN A 1 85 ? 0.273 15.921 -25.030 1.00 47.00 85 ASN A N 1
ATOM 654 C CA . ASN A 1 85 ? -0.586 16.376 -23.942 1.00 47.00 85 ASN A CA 1
ATOM 655 C C . ASN A 1 85 ? -1.564 15.268 -23.531 1.00 47.00 85 ASN A C 1
ATOM 657 O O . ASN A 1 85 ? -2.672 15.173 -24.059 1.00 47.00 85 ASN A O 1
ATOM 661 N N . TYR A 1 86 ? -1.183 14.455 -22.549 1.00 53.47 86 TYR A N 1
ATOM 662 C CA . TYR A 1 86 ? -2.145 13.653 -21.820 1.00 53.47 86 TYR A CA 1
ATOM 663 C C . TYR A 1 86 ? -2.861 14.618 -20.868 1.00 53.47 86 TYR A C 1
ATOM 665 O O . TYR A 1 86 ? -2.361 14.982 -19.810 1.00 53.47 86 TYR A O 1
ATOM 673 N N . TRP A 1 87 ? -4.041 15.099 -21.247 1.00 31.81 87 TRP A N 1
ATOM 674 C CA . TRP A 1 87 ? -4.987 15.539 -20.231 1.00 31.81 87 TRP A CA 1
ATOM 675 C C . TRP A 1 87 ? -5.533 14.260 -19.594 1.00 31.81 87 TRP A C 1
ATOM 677 O O . TRP A 1 87 ? -6.234 13.505 -20.278 1.00 31.81 87 TRP A O 1
ATOM 687 N N . PRO A 1 88 ? -5.228 13.934 -18.325 1.00 40.59 88 PRO A N 1
ATOM 688 C CA . PRO A 1 88 ? -5.731 12.708 -17.744 1.00 40.59 88 PRO A CA 1
ATOM 689 C C . PRO A 1 88 ? -7.216 12.904 -17.418 1.00 40.59 88 PRO A C 1
ATOM 691 O O . PRO A 1 88 ? -7.586 13.191 -16.283 1.00 40.59 88 PRO A O 1
ATOM 694 N N . LEU A 1 89 ? -8.107 12.646 -18.381 1.00 40.00 89 LEU A N 1
ATOM 695 C CA . LEU A 1 89 ? -9.543 12.466 -18.111 1.00 40.00 89 LEU A CA 1
ATOM 696 C C . LEU A 1 89 ? -9.839 11.190 -17.301 1.00 40.00 89 LEU A C 1
ATOM 698 O O . LEU A 1 89 ? -10.989 10.764 -17.200 1.00 40.00 89 LEU A O 1
ATOM 702 N N . ARG A 1 90 ? -8.833 10.554 -16.687 1.00 43.75 90 ARG A N 1
ATOM 703 C CA . ARG A 1 90 ? -9.044 9.311 -15.944 1.00 43.75 90 ARG A CA 1
ATOM 704 C C . ARG A 1 90 ? -8.121 9.087 -14.755 1.00 43.75 90 ARG A C 1
ATOM 706 O O . ARG A 1 90 ? -7.758 7.960 -14.468 1.00 43.75 90 ARG A O 1
ATOM 713 N N . PHE A 1 91 ? -7.842 10.134 -13.984 1.00 33.00 91 PHE A N 1
ATOM 714 C CA . PHE A 1 91 ? -7.482 9.955 -12.571 1.00 33.00 91 PHE A CA 1
ATOM 715 C C . PHE A 1 91 ? -8.304 10.843 -11.640 1.00 33.00 91 PHE A C 1
ATOM 717 O O . PHE A 1 91 ? -7.883 11.175 -10.540 1.00 33.00 91 PHE A O 1
ATOM 724 N N . ARG A 1 92 ? -9.578 11.087 -11.978 1.00 34.97 92 ARG A N 1
ATOM 725 C CA . ARG A 1 92 ? -10.586 11.231 -10.921 1.00 34.97 92 ARG A CA 1
ATOM 726 C C . ARG A 1 92 ? -10.852 9.838 -10.351 1.00 34.97 92 ARG A C 1
ATOM 728 O O . ARG A 1 92 ? -11.953 9.308 -10.477 1.00 34.97 92 ARG A O 1
ATOM 735 N N . LYS A 1 93 ? -9.847 9.231 -9.702 1.00 36.47 93 LYS A N 1
ATOM 736 C CA . LYS A 1 93 ? -10.125 8.251 -8.653 1.00 36.47 93 LYS A CA 1
ATOM 737 C C . LYS A 1 93 ? -10.797 9.082 -7.571 1.00 36.47 93 LYS A C 1
ATOM 739 O O . LYS A 1 93 ? -10.167 9.615 -6.667 1.00 36.47 93 LYS A O 1
ATOM 744 N N . ARG A 1 94 ? -12.109 9.260 -7.740 1.00 31.59 94 ARG A N 1
ATOM 745 C CA . ARG A 1 94 ? -13.017 9.510 -6.642 1.00 31.59 94 ARG A CA 1
ATOM 746 C C . ARG A 1 94 ? -12.801 8.277 -5.779 1.00 31.59 94 ARG A C 1
ATOM 748 O O . ARG A 1 94 ? -13.340 7.211 -6.058 1.00 31.59 94 ARG A O 1
ATOM 755 N N . ILE A 1 95 ? -11.852 8.376 -4.852 1.00 37.59 95 ILE A N 1
ATOM 756 C CA . ILE A 1 95 ? -11.745 7.463 -3.730 1.00 37.59 95 ILE A CA 1
ATOM 757 C C . ILE A 1 95 ? -13.048 7.751 -3.007 1.00 37.59 95 ILE A C 1
ATOM 759 O O . ILE A 1 95 ? -13.135 8.710 -2.246 1.00 37.59 95 ILE A O 1
ATOM 763 N N . TYR A 1 96 ? -14.113 7.061 -3.426 1.00 40.00 96 TYR A N 1
ATOM 764 C CA . TYR A 1 96 ? -15.411 7.176 -2.806 1.00 40.00 96 TYR A CA 1
ATOM 765 C C . TYR A 1 96 ? -15.160 6.856 -1.344 1.00 40.00 96 TYR A C 1
ATOM 767 O O . TYR A 1 96 ? -14.767 5.740 -1.001 1.00 40.00 96 TYR A O 1
ATOM 775 N N . GLU A 1 97 ? -15.267 7.905 -0.531 1.00 44.91 97 GLU A N 1
ATOM 776 C CA . GLU A 1 97 ? -15.924 7.899 0.762 1.00 44.91 97 GLU A CA 1
ATOM 777 C C . GLU A 1 97 ? -16.457 6.508 1.075 1.00 44.91 97 GLU A C 1
ATOM 779 O O . GLU A 1 97 ? -17.559 6.130 0.676 1.00 44.91 97 GLU A O 1
ATOM 784 N N . THR A 1 98 ? -15.651 5.697 1.754 1.00 41.19 98 THR A N 1
ATOM 785 C CA . THR A 1 98 ? -16.158 4.450 2.302 1.00 41.19 98 THR A CA 1
ATOM 786 C C . THR A 1 98 ? -17.116 4.813 3.428 1.00 41.19 98 THR A C 1
ATOM 788 O O . THR A 1 98 ? -16.707 4.950 4.578 1.00 41.19 98 THR A O 1
ATOM 791 N N . GLY A 1 99 ? -18.383 4.991 3.053 1.00 36.50 99 GLY A N 1
ATOM 792 C CA . GLY A 1 99 ? -19.563 4.660 3.834 1.00 36.50 99 GLY A CA 1
ATOM 793 C C . GLY A 1 99 ? -19.772 5.449 5.120 1.00 36.50 99 GLY A C 1
ATOM 794 O O . GLY A 1 99 ? -19.802 4.853 6.193 1.00 36.50 99 GLY A O 1
ATOM 795 N N . CYS A 1 100 ? -20.056 6.747 5.004 1.00 31.69 100 CYS A N 1
ATOM 796 C CA . CYS A 1 100 ? -21.184 7.292 5.758 1.00 31.69 100 CYS A CA 1
ATOM 797 C C . CYS A 1 100 ? -22.428 7.029 4.906 1.00 31.69 100 CYS A C 1
ATOM 799 O O . CYS A 1 100 ? -22.740 7.787 3.990 1.00 31.69 100 CYS A O 1
ATOM 801 N N . THR A 1 101 ? -23.113 5.913 5.154 1.00 41.75 101 THR A N 1
ATOM 802 C CA . THR A 1 101 ? -24.485 5.740 4.677 1.00 41.75 101 THR A CA 1
ATOM 803 C C . THR A 1 101 ? -25.310 6.855 5.298 1.00 41.75 101 THR A C 1
ATOM 805 O O . THR A 1 101 ? -25.623 6.818 6.488 1.00 41.75 101 THR A O 1
ATOM 808 N N . TRP A 1 102 ? -25.609 7.871 4.494 1.00 30.28 102 TRP A N 1
ATOM 809 C CA . TRP A 1 102 ? -26.647 8.840 4.781 1.00 30.28 102 TRP A CA 1
ATOM 810 C C . TRP A 1 102 ? -27.939 8.072 5.025 1.00 30.28 102 TRP A C 1
ATOM 812 O O . TRP A 1 102 ? -28.538 7.529 4.096 1.00 30.28 102 TRP A O 1
ATOM 822 N N . TYR A 1 103 ? -28.361 8.010 6.284 1.00 32.66 103 TYR A N 1
ATOM 823 C CA . TYR A 1 103 ? -29.727 7.639 6.590 1.00 32.66 103 TYR A CA 1
ATOM 824 C C . TYR A 1 103 ? -30.589 8.835 6.201 1.00 32.66 103 TYR A C 1
ATOM 826 O O . TYR A 1 103 ? -30.726 9.812 6.933 1.00 32.66 103 TYR A O 1
ATOM 834 N N . ARG A 1 104 ? -31.107 8.785 4.977 1.00 37.91 104 ARG A N 1
ATOM 835 C CA . ARG A 1 104 ? -32.123 9.701 4.481 1.00 37.91 104 ARG A CA 1
ATOM 836 C C . ARG A 1 104 ? -33.456 9.307 5.127 1.00 37.91 104 ARG A C 1
ATOM 838 O O . ARG A 1 104 ? -34.318 8.756 4.456 1.00 37.91 104 ARG A O 1
ATOM 845 N N . SER A 1 105 ? -33.623 9.547 6.430 1.00 30.47 105 SER A N 1
ATOM 846 C CA . SER A 1 105 ? -34.961 9.586 7.027 1.00 30.47 105 SER A CA 1
ATOM 847 C C . SER A 1 105 ? -35.397 11.037 7.115 1.00 30.47 105 SER A C 1
ATOM 849 O O . SER A 1 105 ? -34.794 11.858 7.803 1.00 30.47 105 SER A O 1
ATOM 851 N N . TYR A 1 106 ? -36.436 11.342 6.349 1.00 45.44 106 TYR A N 1
ATOM 852 C CA . TYR A 1 106 ? -37.187 12.576 6.433 1.00 45.44 106 TYR A CA 1
ATOM 853 C C . TYR A 1 106 ? -37.557 12.882 7.890 1.00 45.44 106 TYR A C 1
ATOM 855 O O . TYR A 1 106 ? -37.961 11.981 8.623 1.00 45.44 106 TYR A O 1
ATOM 863 N N . ARG A 1 107 ? -37.551 14.182 8.214 1.00 40.50 107 ARG A N 1
ATOM 864 C CA . ARG A 1 107 ? -38.243 14.810 9.352 1.00 40.50 107 ARG A CA 1
ATOM 865 C C . ARG A 1 107 ? -37.410 14.900 10.650 1.00 40.50 107 ARG A C 1
ATOM 867 O O . ARG A 1 107 ? -37.198 13.923 11.348 1.00 40.50 107 ARG A O 1
ATOM 874 N N . TRP A 1 108 ? -37.074 16.160 10.960 1.00 31.06 108 TRP A N 1
ATOM 875 C CA . TRP A 1 108 ? -36.622 16.756 12.229 1.00 31.06 108 TRP A CA 1
ATOM 876 C C . TRP A 1 108 ? -35.114 16.930 12.439 1.00 31.06 108 TRP A C 1
ATOM 878 O O . TRP A 1 108 ? -34.376 16.032 12.827 1.00 31.06 108 TRP A O 1
ATOM 888 N N . TRP A 1 109 ? -34.693 18.182 12.238 1.00 34.22 109 TRP A N 1
ATOM 889 C CA . TRP A 1 109 ? -33.565 18.777 12.936 1.00 34.22 109 TRP A CA 1
ATOM 890 C C . TRP A 1 109 ? -33.874 18.812 14.434 1.00 34.22 109 TRP A C 1
ATOM 892 O O . TRP A 1 109 ? -34.743 19.558 14.875 1.00 34.22 109 TRP A O 1
ATOM 902 N N . SER A 1 110 ? -33.112 18.068 15.222 1.00 29.45 110 SER A N 1
ATOM 903 C CA . SER A 1 110 ? -32.843 18.452 16.601 1.00 29.45 110 SER A CA 1
ATOM 904 C C . SER A 1 110 ? -31.345 18.352 16.821 1.00 29.45 110 SER A C 1
ATOM 906 O O . SER A 1 110 ? -30.779 17.271 16.985 1.00 29.45 110 SER A O 1
ATOM 908 N N . CYS A 1 111 ? -30.713 19.520 16.777 1.00 41.62 111 CYS A N 1
ATOM 909 C CA . CYS A 1 111 ? -29.411 19.753 17.362 1.00 41.62 111 CYS A CA 1
ATOM 910 C C . CYS A 1 111 ? -29.540 19.461 18.863 1.00 41.62 111 CYS A C 1
ATOM 912 O O . CYS A 1 111 ? -30.190 20.212 19.586 1.00 41.62 111 CYS A O 1
ATOM 914 N N . SER A 1 112 ? -28.980 18.350 19.331 1.00 35.72 112 SER A N 1
ATOM 915 C CA . SER A 1 112 ? -28.743 18.151 20.756 1.00 35.72 112 SER A CA 1
ATOM 916 C C . SER A 1 112 ? -27.245 18.026 20.965 1.00 35.72 112 SER A C 1
ATOM 918 O O . SER A 1 112 ? -26.673 16.943 20.840 1.00 35.72 112 SER A O 1
ATOM 920 N N . CYS A 1 113 ? -26.620 19.154 21.301 1.00 47.66 113 CYS A N 1
ATOM 921 C CA . CYS A 1 113 ? -25.474 19.140 22.193 1.00 47.66 113 CYS A CA 1
ATOM 922 C C . CYS A 1 113 ? -25.837 18.258 23.392 1.00 47.66 113 CYS A C 1
ATOM 924 O O . CYS A 1 113 ? -26.764 18.570 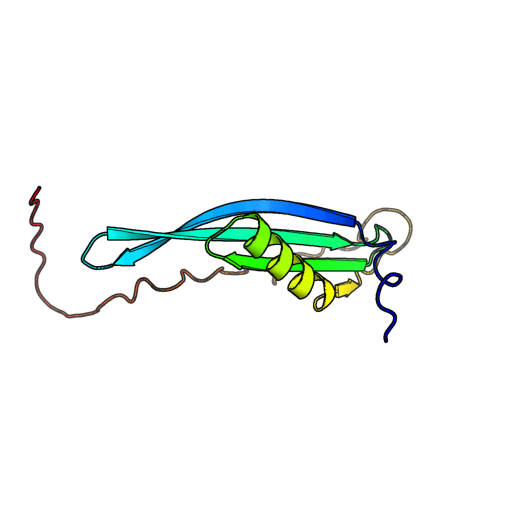24.142 1.00 47.66 113 CYS A O 1
ATOM 926 N N . ARG A 1 114 ? -25.138 17.141 23.560 1.00 45.62 114 ARG A N 1
ATOM 927 C CA . ARG A 1 114 ? -25.044 16.472 24.849 1.00 45.62 114 ARG A CA 1
ATOM 928 C C . ARG A 1 114 ? -23.662 15.834 24.908 1.00 45.62 114 ARG A C 1
ATOM 930 O O . ARG A 1 114 ? -23.398 14.893 24.167 1.00 45.62 114 ARG A O 1
ATOM 937 N N . THR A 1 115 ? -22.815 16.535 25.663 1.00 47.19 115 THR A N 1
ATOM 938 C CA . THR A 1 115 ? -21.587 16.103 26.355 1.00 47.19 115 THR A CA 1
ATOM 939 C C . THR A 1 115 ? -21.206 14.644 26.197 1.00 47.19 115 THR A C 1
ATOM 941 O O . THR A 1 115 ? -22.062 13.797 26.540 1.00 47.19 115 THR A O 1
#

Organism: Staphylococcus aureus (NCBI:txid1280)

Radius of gyration: 20.88 Å; chains: 1; bounding box: 54×48×53 Å